Protein AF-A0A922S9A6-F1 (afdb_monomer_lite)

Structure (mmCIF, N/CA/C/O backbone):
data_AF-A0A922S9A6-F1
#
_entry.id   AF-A0A922S9A6-F1
#
loop_
_atom_site.group_PDB
_atom_site.id
_atom_site.type_symbol
_atom_site.label_atom_id
_atom_site.label_alt_id
_atom_site.label_comp_id
_atom_site.label_asym_id
_atom_site.label_entity_id
_atom_site.label_seq_id
_atom_site.pdbx_PDB_ins_code
_atom_site.Cartn_x
_atom_site.Cartn_y
_atom_site.Cartn_z
_atom_site.occupancy
_atom_site.B_iso_or_equiv
_atom_site.auth_seq_id
_atom_site.auth_comp_id
_atom_site.auth_asym_id
_atom_site.auth_atom_id
_atom_site.pdbx_PDB_model_num
ATOM 1 N N . MET A 1 1 ? -31.369 13.998 36.764 1.00 59.31 1 MET A N 1
ATOM 2 C CA . MET A 1 1 ? -30.052 13.459 37.193 1.00 59.31 1 MET A CA 1
ATOM 3 C C . MET A 1 1 ? -29.550 12.264 36.365 1.00 59.31 1 MET A C 1
ATOM 5 O O . MET A 1 1 ? -28.363 11.988 36.417 1.00 59.31 1 MET A O 1
ATOM 9 N N . VAL A 1 2 ? -30.383 11.583 35.562 1.00 63.12 2 VAL A N 1
ATOM 10 C CA . VAL A 1 2 ? -29.977 10.406 34.752 1.00 63.12 2 VAL A CA 1
ATOM 11 C C . VAL A 1 2 ? -29.264 10.727 33.427 1.00 63.12 2 VAL A C 1
ATOM 13 O O . VAL A 1 2 ? -28.548 9.890 32.884 1.00 63.12 2 VAL A O 1
ATOM 16 N N . THR A 1 3 ? -29.440 11.935 32.891 1.00 75.62 3 THR A N 1
ATOM 17 C CA . THR A 1 3 ? -28.877 12.356 31.595 1.00 75.62 3 THR A CA 1
ATOM 18 C C . THR A 1 3 ? -27.379 12.630 31.662 1.00 75.62 3 THR A C 1
ATOM 20 O O . THR A 1 3 ? -26.657 12.299 30.727 1.00 75.62 3 THR A O 1
ATOM 23 N N . LEU A 1 4 ? -26.902 13.166 32.788 1.00 83.12 4 LEU A N 1
ATOM 24 C CA . LEU A 1 4 ? -25.495 13.510 32.994 1.00 83.12 4 LEU A CA 1
ATOM 25 C C . LEU A 1 4 ? -24.592 12.270 32.943 1.00 83.12 4 LEU A C 1
ATOM 27 O O . LEU A 1 4 ? -23.546 12.287 32.309 1.00 83.12 4 LEU A O 1
ATOM 31 N N . TRP A 1 5 ? -25.035 11.170 33.549 1.00 78.19 5 TRP A N 1
ATOM 32 C CA . TRP A 1 5 ? -24.268 9.925 33.621 1.00 78.19 5 TRP A CA 1
ATOM 33 C C . TRP A 1 5 ? -24.217 9.226 32.260 1.00 78.19 5 TRP A C 1
ATOM 35 O O . TRP A 1 5 ? -23.186 8.688 31.870 1.00 78.19 5 TRP A O 1
ATOM 45 N N . ARG A 1 6 ? -25.313 9.301 31.492 1.00 83.44 6 ARG A N 1
ATOM 46 C CA . ARG A 1 6 ? -25.360 8.818 30.105 1.00 83.44 6 ARG A CA 1
ATOM 47 C C . ARG A 1 6 ? -24.460 9.638 29.184 1.00 83.44 6 ARG A C 1
ATOM 49 O O . ARG A 1 6 ? -23.749 9.058 28.372 1.00 83.44 6 ARG A O 1
ATOM 56 N N . ALA A 1 7 ? -24.462 10.962 29.329 1.00 84.38 7 ALA A N 1
ATOM 57 C CA . ALA A 1 7 ? -23.574 11.838 28.572 1.00 84.38 7 ALA A CA 1
ATOM 58 C C . ALA A 1 7 ? -22.099 11.543 28.886 1.00 84.38 7 ALA A C 1
ATOM 60 O O . ALA A 1 7 ? -21.289 11.441 27.969 1.00 84.38 7 ALA A O 1
ATOM 61 N N . LEU A 1 8 ? -21.773 11.314 30.162 1.00 82.75 8 LEU A N 1
ATOM 62 C CA . LEU A 1 8 ? -20.428 10.935 30.591 1.00 82.75 8 LEU A CA 1
ATOM 63 C C . LEU A 1 8 ? -19.996 9.582 30.001 1.00 82.75 8 LEU A C 1
ATOM 65 O O . LEU A 1 8 ? -18.882 9.455 29.499 1.00 82.75 8 LEU A O 1
ATOM 69 N N . ALA A 1 9 ? -20.893 8.590 30.001 1.00 82.88 9 ALA A N 1
ATOM 70 C CA . ALA A 1 9 ? -20.634 7.275 29.418 1.00 82.88 9 ALA A CA 1
ATOM 71 C C . ALA A 1 9 ? -20.405 7.340 27.897 1.00 82.88 9 ALA A C 1
ATOM 73 O O . ALA A 1 9 ? -19.513 6.671 27.380 1.00 82.88 9 ALA A O 1
ATOM 74 N N . LEU A 1 10 ? -21.169 8.174 27.183 1.00 82.75 10 LEU A N 1
ATOM 75 C CA . LEU A 1 10 ? -20.985 8.394 25.746 1.00 82.75 10 LEU A CA 1
ATOM 76 C C . LEU A 1 10 ? -19.662 9.102 25.441 1.00 82.75 10 LEU A C 1
ATOM 78 O O . LEU A 1 10 ? -18.974 8.712 24.501 1.00 82.75 10 LEU A O 1
ATOM 82 N N . LEU A 1 11 ? -19.276 10.094 26.250 1.00 81.69 11 LEU A N 1
ATOM 83 C CA . LEU A 1 11 ? -17.987 10.774 26.101 1.00 81.69 11 LEU A CA 1
ATOM 84 C C . LEU A 1 11 ? -16.813 9.810 26.312 1.00 81.69 11 LEU A C 1
ATOM 86 O O . LEU A 1 11 ? -15.862 9.820 25.533 1.00 81.69 11 LEU A O 1
ATOM 90 N N . ALA A 1 12 ? -16.900 8.959 27.338 1.00 79.88 12 ALA A N 1
ATOM 91 C CA . ALA A 1 12 ? -15.889 7.948 27.629 1.00 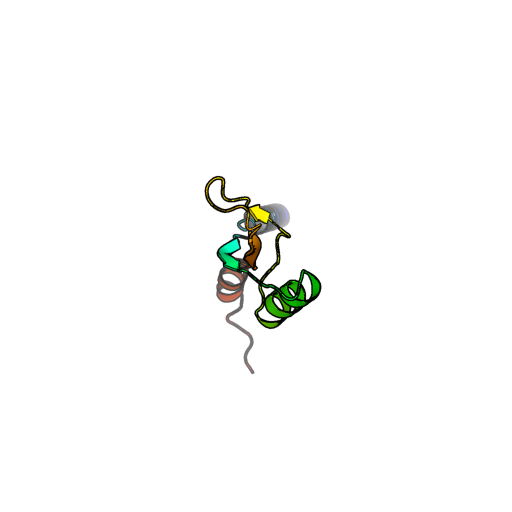79.88 12 ALA A CA 1
ATOM 92 C C . ALA A 1 12 ? -15.781 6.906 26.502 1.00 79.88 12 ALA A C 1
ATOM 94 O O . ALA A 1 12 ? -14.676 6.557 26.088 1.00 79.88 12 ALA A O 1
ATOM 95 N N . ALA A 1 13 ? -16.916 6.455 25.957 1.00 74.94 13 ALA A N 1
ATOM 96 C CA . ALA A 1 13 ? -16.944 5.541 24.817 1.00 74.94 13 ALA A CA 1
ATOM 97 C C . ALA A 1 13 ? -16.337 6.169 23.551 1.00 74.94 13 ALA A C 1
ATOM 99 O O . ALA A 1 13 ? -15.590 5.499 22.836 1.00 74.94 13 ALA A O 1
ATOM 100 N N . LEU A 1 14 ? -16.598 7.458 23.294 1.00 74.38 14 LEU A N 1
ATOM 101 C CA . LEU A 1 14 ? -15.977 8.190 22.188 1.00 74.38 14 LEU A CA 1
ATOM 102 C C . LEU A 1 14 ? -14.455 8.271 22.355 1.00 74.38 14 LEU A C 1
ATOM 104 O O . LEU A 1 14 ? -13.722 7.978 21.414 1.00 74.38 14 LEU A O 1
ATOM 108 N N . HIS A 1 15 ? -13.980 8.619 23.554 1.00 69.38 15 HIS A N 1
ATOM 109 C CA . HIS A 1 15 ? -12.547 8.703 23.849 1.00 69.38 15 HIS A CA 1
ATOM 110 C C . HIS A 1 15 ? -11.840 7.355 23.658 1.00 69.38 15 HIS A C 1
ATOM 112 O O . HIS A 1 15 ? -10.756 7.299 23.085 1.00 69.38 15 HIS A O 1
ATOM 118 N N . ALA A 1 16 ? -12.480 6.258 24.070 1.00 65.31 16 ALA A N 1
ATOM 119 C CA . ALA A 1 16 ? -11.959 4.910 23.868 1.00 65.31 16 ALA A CA 1
ATOM 120 C C . ALA A 1 16 ? -11.913 4.495 22.385 1.00 65.31 16 ALA A C 1
ATOM 122 O O . ALA A 1 16 ? -11.009 3.767 21.985 1.00 65.31 16 ALA A O 1
ATOM 123 N N . CYS A 1 17 ? -12.852 4.969 21.557 1.00 60.81 17 CYS A N 1
ATOM 124 C CA . CYS A 1 17 ? -12.828 4.722 20.111 1.00 60.81 17 CYS A CA 1
ATOM 125 C C . CYS A 1 17 ? -11.731 5.528 19.401 1.00 60.81 17 CYS A C 1
ATOM 127 O O . CYS A 1 17 ? -11.139 5.040 18.446 1.00 60.81 17 CYS A O 1
ATOM 129 N N . VAL A 1 18 ? -11.446 6.749 19.859 1.00 62.41 18 VAL A N 1
ATOM 130 C CA . VAL A 1 18 ? -10.381 7.595 19.289 1.00 62.41 18 VAL A CA 1
ATOM 131 C C . VAL A 1 18 ? -8.989 7.112 19.709 1.00 62.41 18 VAL A C 1
ATOM 133 O O . VAL A 1 18 ? -8.041 7.264 18.950 1.00 62.41 18 VAL A O 1
ATOM 136 N N . ALA A 1 19 ? -8.869 6.451 20.863 1.00 58.88 19 ALA A N 1
ATOM 137 C CA . ALA A 1 19 ? -7.638 5.797 21.311 1.00 58.88 19 ALA A CA 1
ATOM 138 C C . ALA A 1 19 ? -7.324 4.474 20.575 1.00 58.88 19 ALA A C 1
ATOM 140 O O . ALA A 1 19 ? -6.433 3.734 20.999 1.00 58.88 19 ALA A O 1
ATOM 141 N N . LEU A 1 20 ? -8.049 4.146 19.496 1.00 55.25 20 LEU A N 1
ATOM 142 C CA . LEU A 1 20 ? -7.692 3.020 18.637 1.00 55.25 20 LEU A CA 1
ATOM 143 C C . LEU A 1 20 ? -6.274 3.242 18.082 1.00 55.25 20 LEU A C 1
ATOM 145 O O . LEU A 1 20 ? -5.994 4.328 17.573 1.00 55.25 20 LEU A O 1
ATOM 149 N N . PRO A 1 21 ? -5.383 2.236 18.169 1.00 55.81 21 PRO A N 1
ATOM 150 C CA . PRO A 1 21 ? -4.024 2.355 17.660 1.00 55.81 21 PRO A CA 1
ATOM 151 C C . PRO A 1 21 ? -4.044 2.785 16.194 1.00 55.81 21 PRO A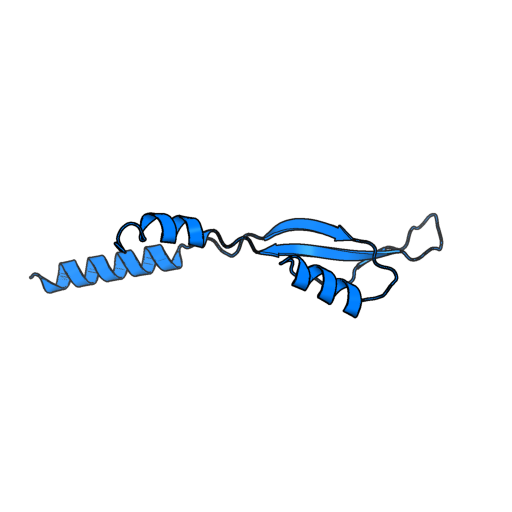 C 1
ATOM 153 O O . PRO A 1 21 ? -4.843 2.252 15.413 1.00 55.81 21 PRO A O 1
ATOM 156 N N . GLU A 1 22 ? -3.157 3.715 15.824 1.00 57.34 22 GLU A N 1
ATOM 157 C CA . GLU A 1 22 ? -2.886 4.026 14.420 1.00 57.34 22 GLU A CA 1
ATOM 158 C C . GLU A 1 22 ? -2.689 2.729 13.621 1.00 57.34 22 GLU A C 1
ATOM 160 O O . GLU A 1 22 ? -2.210 1.735 14.176 1.00 57.34 22 GLU A O 1
ATOM 165 N N . PRO A 1 23 ? -3.062 2.704 12.329 1.00 56.53 23 PRO A N 1
ATOM 166 C CA . PRO A 1 23 ? -2.833 1.546 11.480 1.00 56.53 23 PRO A CA 1
ATOM 167 C C . PRO A 1 23 ? -1.365 1.109 11.545 1.00 56.53 23 PRO A C 1
ATOM 169 O O . PRO A 1 23 ? -0.481 1.735 10.963 1.00 56.53 23 PRO A O 1
ATOM 172 N N . VAL A 1 24 ? -1.111 0.013 12.260 1.00 59.06 24 VAL A N 1
ATOM 173 C CA . VAL A 1 24 ? 0.224 -0.560 12.371 1.00 59.06 24 VAL A CA 1
ATOM 174 C C . VAL A 1 24 ? 0.450 -1.411 11.133 1.00 59.06 24 VAL A C 1
ATOM 176 O O . VAL A 1 24 ? -0.202 -2.438 10.927 1.00 59.06 24 VAL A O 1
ATOM 179 N N . TYR A 1 25 ? 1.365 -0.961 10.282 1.00 57.69 25 TYR A N 1
ATOM 180 C CA . TYR A 1 25 ? 1.841 -1.744 9.153 1.00 57.69 25 TYR A CA 1
ATOM 181 C C . TYR A 1 25 ? 2.764 -2.849 9.667 1.00 57.69 25 TYR A C 1
ATOM 183 O O . TYR A 1 25 ? 3.931 -2.593 9.971 1.00 57.69 25 TYR A O 1
ATOM 191 N N . HIS A 1 26 ? 2.244 -4.070 9.762 1.00 62.38 26 HIS A N 1
ATOM 192 C CA . HIS A 1 26 ? 3.053 -5.257 10.020 1.00 62.38 26 HIS A CA 1
ATOM 193 C C . HIS A 1 26 ? 3.589 -5.844 8.699 1.00 62.38 26 HIS A C 1
ATOM 195 O O . HIS A 1 26 ? 3.069 -5.565 7.617 1.00 62.38 26 HIS A O 1
ATOM 201 N N . ASP A 1 27 ? 4.674 -6.616 8.790 1.00 68.62 27 ASP A N 1
ATOM 202 C CA . ASP A 1 27 ? 5.332 -7.307 7.672 1.00 68.62 27 ASP A CA 1
ATOM 203 C C . ASP A 1 27 ? 5.758 -6.389 6.514 1.00 68.62 27 ASP A C 1
ATOM 205 O O . ASP A 1 27 ? 5.149 -6.361 5.442 1.00 68.62 27 ASP A O 1
ATOM 209 N N . GLN A 1 28 ? 6.842 -5.639 6.737 1.00 78.69 28 GLN A N 1
ATOM 210 C CA . GLN A 1 28 ? 7.478 -4.801 5.719 1.00 78.69 28 GLN A CA 1
ATOM 211 C C . GLN A 1 28 ? 8.629 -5.557 5.054 1.00 78.69 28 GLN A C 1
ATOM 213 O O . GLN A 1 28 ? 9.564 -5.991 5.726 1.00 78.69 28 GLN A O 1
ATOM 218 N N . PHE A 1 29 ? 8.589 -5.689 3.731 1.00 83.25 29 PHE A N 1
ATOM 219 C CA . PHE A 1 29 ? 9.692 -6.263 2.963 1.00 83.25 29 PHE A CA 1
ATOM 220 C C . PHE A 1 29 ? 9.842 -5.574 1.610 1.00 83.25 29 PHE A C 1
ATOM 222 O O . PHE A 1 29 ? 8.913 -4.956 1.095 1.00 83.25 29 PHE A O 1
ATOM 229 N N . ALA A 1 30 ? 11.039 -5.667 1.033 1.00 84.31 30 ALA A N 1
ATOM 230 C CA . ALA A 1 30 ? 11.365 -5.041 -0.241 1.00 84.31 30 ALA A CA 1
ATOM 231 C C . ALA A 1 30 ? 11.539 -6.105 -1.332 1.00 84.31 30 ALA A C 1
ATOM 233 O O . ALA A 1 30 ? 12.356 -7.016 -1.194 1.00 84.31 30 ALA A O 1
ATOM 234 N N . VAL A 1 31 ? 10.786 -5.984 -2.427 1.00 83.38 31 VAL A N 1
ATOM 235 C CA . VAL A 1 31 ? 10.806 -6.937 -3.547 1.00 83.38 31 VAL A CA 1
ATOM 236 C C . VAL A 1 31 ? 11.492 -6.315 -4.757 1.00 83.38 31 VAL A C 1
ATOM 238 O O . VAL A 1 31 ? 11.235 -5.166 -5.113 1.00 83.38 31 VAL A O 1
ATOM 241 N N . HIS A 1 32 ? 12.361 -7.073 -5.424 1.00 84.94 32 HIS A N 1
ATOM 242 C CA . HIS A 1 32 ? 12.885 -6.684 -6.731 1.00 84.94 32 HIS A CA 1
ATOM 243 C C . HIS A 1 32 ? 11.936 -7.177 -7.825 1.00 84.94 32 HIS A C 1
ATOM 245 O O . HIS A 1 32 ? 11.772 -8.383 -7.995 1.00 84.94 32 HIS A O 1
ATOM 251 N N . VAL A 1 33 ? 11.326 -6.250 -8.567 1.00 82.88 33 VAL A N 1
ATOM 252 C CA . VAL A 1 33 ? 10.429 -6.573 -9.685 1.00 82.88 33 VAL A CA 1
ATOM 253 C C . VAL A 1 33 ? 10.950 -5.895 -10.955 1.00 82.88 33 VAL A C 1
ATOM 255 O O . VAL A 1 33 ? 10.910 -4.665 -11.040 1.00 82.88 33 VAL A O 1
ATOM 258 N N . PRO A 1 34 ? 11.435 -6.667 -11.947 1.00 79.56 34 PRO A N 1
ATOM 259 C CA . PRO A 1 34 ? 11.976 -6.117 -13.191 1.00 79.56 34 PRO A CA 1
ATOM 260 C C . PRO A 1 34 ? 10.888 -5.613 -14.155 1.00 79.56 34 PRO A C 1
ATOM 262 O O . PRO A 1 34 ? 11.178 -4.800 -15.024 1.00 79.56 34 PRO A O 1
ATOM 265 N N . ALA A 1 35 ? 9.634 -6.047 -13.980 1.00 79.88 35 ALA A N 1
ATOM 266 C CA . ALA A 1 35 ? 8.492 -5.682 -14.825 1.00 79.88 35 ALA A CA 1
ATOM 267 C C . ALA A 1 35 ? 7.923 -4.264 -14.572 1.00 79.88 35 ALA A C 1
ATOM 269 O O . ALA A 1 35 ? 6.979 -3.854 -15.243 1.00 79.88 35 ALA A O 1
ATOM 270 N N . GLY A 1 36 ? 8.490 -3.507 -13.624 1.00 81.38 36 GLY A N 1
ATOM 271 C CA . GLY A 1 36 ? 8.131 -2.107 -13.371 1.00 81.38 36 GLY A CA 1
ATOM 272 C C . GLY A 1 36 ? 6.989 -1.880 -12.359 1.00 81.38 36 GLY A C 1
ATOM 273 O O . GLY A 1 36 ? 6.478 -2.836 -11.772 1.00 81.38 36 GLY A O 1
ATOM 274 N N . PRO A 1 37 ? 6.597 -0.605 -12.135 1.00 80.38 37 PRO A N 1
ATOM 275 C CA . PRO A 1 37 ? 5.688 -0.183 -11.058 1.00 80.38 37 PRO A CA 1
ATOM 276 C C . PRO A 1 37 ? 4.290 -0.800 -11.141 1.00 80.38 37 PRO A C 1
ATOM 278 O O . PRO A 1 37 ? 3.783 -1.304 -10.144 1.00 80.38 37 PRO A O 1
ATOM 281 N N . HIS A 1 38 ? 3.691 -0.831 -12.336 1.00 84.38 38 HIS A N 1
ATOM 282 C CA . HIS A 1 38 ? 2.332 -1.353 -12.527 1.00 84.38 38 HIS A CA 1
ATOM 283 C C . HIS A 1 38 ? 2.190 -2.805 -12.061 1.00 84.38 38 HIS A C 1
ATOM 285 O O . HIS A 1 38 ? 1.182 -3.186 -11.471 1.00 84.38 38 HIS A O 1
ATOM 291 N N . HIS A 1 39 ? 3.231 -3.609 -12.281 1.00 86.56 39 HIS A N 1
ATOM 292 C CA . HIS A 1 39 ? 3.228 -5.013 -11.896 1.00 86.56 39 HIS A CA 1
ATOM 293 C C . HIS A 1 39 ? 3.338 -5.194 -10.377 1.00 86.56 39 HIS A C 1
ATOM 295 O O . HIS A 1 39 ? 2.719 -6.086 -9.805 1.00 86.56 39 HIS A O 1
ATOM 301 N N . VAL A 1 40 ? 4.095 -4.322 -9.712 1.00 85.75 40 VAL A N 1
ATOM 302 C CA . VAL A 1 40 ? 4.238 -4.320 -8.251 1.00 85.75 40 VAL A CA 1
ATOM 303 C C . VAL A 1 40 ? 2.922 -3.944 -7.591 1.00 85.75 40 VAL A C 1
ATOM 305 O O . VAL A 1 40 ? 2.517 -4.609 -6.642 1.00 85.75 40 VAL A O 1
ATOM 308 N N . ASP A 1 41 ? 2.231 -2.930 -8.113 1.00 86.06 41 ASP A N 1
ATOM 309 C CA . ASP A 1 41 ? 0.929 -2.510 -7.590 1.00 86.06 41 ASP A CA 1
ATOM 310 C C . ASP A 1 41 ? -0.127 -3.605 -7.750 1.00 86.06 41 ASP A C 1
ATOM 312 O O . ASP A 1 41 ? -0.951 -3.810 -6.858 1.00 86.06 41 ASP A O 1
ATOM 316 N N . ASP A 1 42 ? -0.097 -4.346 -8.859 1.00 88.81 42 ASP A N 1
ATOM 317 C CA . ASP A 1 42 ? -0.968 -5.503 -9.057 1.00 88.81 42 ASP A CA 1
ATOM 318 C C . ASP A 1 42 ? -0.654 -6.640 -8.076 1.00 88.81 42 ASP A C 1
ATOM 320 O O . ASP A 1 42 ? -1.582 -7.219 -7.508 1.00 88.81 42 ASP A O 1
ATOM 324 N N . ILE A 1 43 ? 0.626 -6.952 -7.840 1.00 85.50 43 ILE A N 1
ATOM 325 C CA . ILE A 1 43 ? 1.046 -7.965 -6.857 1.00 85.50 43 ILE A CA 1
ATOM 326 C C . ILE A 1 43 ? 0.621 -7.533 -5.450 1.00 85.50 43 ILE A C 1
ATOM 328 O O . ILE A 1 43 ? -0.016 -8.303 -4.730 1.00 85.50 43 ILE A O 1
ATOM 332 N N . ALA A 1 44 ? 0.915 -6.289 -5.072 1.00 85.69 44 ALA A N 1
ATOM 333 C CA . ALA A 1 44 ? 0.575 -5.746 -3.767 1.00 85.69 44 ALA A CA 1
ATOM 334 C C . ALA A 1 44 ? -0.941 -5.819 -3.535 1.00 85.69 44 ALA A C 1
ATOM 336 O O . ALA A 1 44 ? -1.390 -6.419 -2.558 1.00 85.69 44 ALA A O 1
ATOM 337 N N . ARG A 1 45 ? -1.743 -5.348 -4.499 1.00 85.00 45 ARG A N 1
ATOM 338 C CA . ARG A 1 45 ? -3.210 -5.378 -4.423 1.00 85.00 45 ARG A CA 1
ATOM 339 C C . ARG A 1 45 ? -3.770 -6.796 -4.338 1.00 85.00 45 ARG A C 1
ATOM 341 O O . ARG A 1 45 ? -4.658 -7.041 -3.527 1.00 85.00 45 ARG A O 1
ATOM 348 N N . ARG A 1 46 ? -3.248 -7.742 -5.130 1.00 86.44 46 ARG A N 1
ATOM 349 C CA . ARG A 1 46 ? -3.686 -9.154 -5.110 1.00 86.44 46 ARG A CA 1
ATOM 350 C C . ARG A 1 46 ? -3.440 -9.824 -3.760 1.00 86.44 46 ARG A C 1
ATOM 352 O O . ARG A 1 46 ? -4.234 -10.665 -3.352 1.00 86.44 46 ARG A O 1
ATOM 359 N N . HIS A 1 47 ? -2.366 -9.452 -3.068 1.00 83.94 47 HIS A N 1
ATOM 360 C CA . HIS A 1 47 ? -1.975 -10.058 -1.795 1.00 83.94 47 HIS A CA 1
ATOM 361 C C . HIS A 1 47 ? -2.368 -9.229 -0.555 1.00 83.94 47 HIS A C 1
ATOM 363 O O . HIS A 1 47 ? -2.091 -9.643 0.576 1.00 83.94 47 HIS A O 1
ATOM 369 N N . GLY A 1 48 ? -3.042 -8.089 -0.747 1.00 82.38 48 GLY A N 1
ATOM 370 C CA . GLY A 1 48 ? -3.475 -7.197 0.334 1.00 82.38 48 GLY A CA 1
ATOM 371 C C . GLY A 1 48 ? -2.338 -6.398 0.977 1.00 82.38 48 GLY A C 1
ATOM 372 O O . GLY A 1 48 ? -2.416 -6.067 2.159 1.00 82.38 48 GLY A O 1
ATOM 373 N N . PHE A 1 49 ? 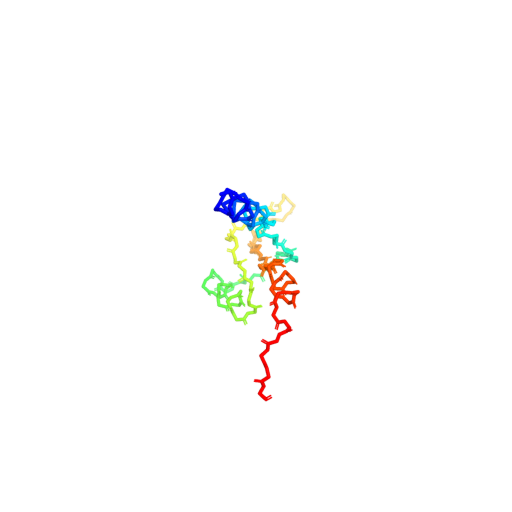-1.277 -6.127 0.222 1.00 85.50 49 PHE A N 1
ATOM 374 C CA . PHE A 1 49 ? -0.180 -5.247 0.608 1.00 85.50 49 PHE A CA 1
ATOM 375 C C . PHE A 1 49 ? -0.354 -3.853 -0.003 1.00 85.50 49 PHE A C 1
ATOM 377 O O . PHE A 1 49 ? -1.012 -3.674 -1.028 1.00 85.50 49 PHE A O 1
ATOM 384 N N . VAL A 1 50 ? 0.282 -2.869 0.623 1.00 82.62 50 VAL A N 1
ATOM 385 C CA . VAL A 1 50 ? 0.402 -1.492 0.145 1.00 82.62 50 VAL A CA 1
ATOM 386 C C . VAL A 1 50 ? 1.821 -1.295 -0.371 1.00 82.62 50 VAL A C 1
ATOM 388 O O . VAL A 1 50 ? 2.782 -1.572 0.347 1.00 82.62 50 VAL A O 1
ATOM 391 N N . ASN A 1 51 ? 1.948 -0.842 -1.617 1.00 84.12 51 ASN A N 1
ATOM 392 C CA . ASN A 1 51 ? 3.224 -0.435 -2.194 1.00 84.12 51 ASN A CA 1
ATOM 393 C C . ASN A 1 51 ? 3.571 0.986 -1.726 1.00 84.12 51 ASN A C 1
ATOM 395 O O . ASN A 1 51 ? 2.744 1.889 -1.835 1.00 84.12 51 ASN A O 1
ATOM 399 N N . HIS A 1 52 ? 4.792 1.181 -1.229 1.00 83.06 52 HIS A N 1
ATOM 400 C CA . HIS A 1 52 ? 5.302 2.483 -0.769 1.00 83.06 52 HIS A CA 1
ATOM 401 C C . HIS A 1 52 ? 6.109 3.228 -1.836 1.00 83.06 52 HIS A C 1
ATOM 403 O O . HIS A 1 52 ? 6.602 4.326 -1.588 1.00 83.06 52 HIS A O 1
ATOM 409 N N . GLY A 1 53 ? 6.244 2.653 -3.032 1.00 81.81 53 GLY A N 1
ATOM 410 C CA . GLY A 1 53 ? 6.916 3.269 -4.170 1.00 81.81 53 GLY A CA 1
ATOM 411 C C . GLY A 1 53 ? 8.270 2.641 -4.485 1.00 81.81 53 GLY A C 1
ATOM 412 O O . GLY A 1 53 ? 8.530 1.482 -4.178 1.00 81.81 53 GLY A O 1
ATOM 413 N N . GLN A 1 54 ? 9.135 3.395 -5.161 1.00 85.06 54 GLN A N 1
ATOM 414 C CA . GLN A 1 54 ? 10.381 2.868 -5.716 1.00 85.06 54 GLN A CA 1
ATOM 415 C C . GLN A 1 54 ? 11.604 3.351 -4.940 1.00 85.06 54 GLN A C 1
ATOM 417 O O . GLN A 1 54 ? 11.812 4.554 -4.796 1.00 85.06 54 GLN A O 1
ATOM 422 N N . ILE A 1 55 ? 12.484 2.423 -4.562 1.00 82.50 55 ILE A N 1
ATOM 423 C CA . ILE A 1 55 ? 13.825 2.733 -4.060 1.00 82.50 55 ILE A CA 1
ATOM 424 C C . ILE A 1 55 ? 14.858 2.262 -5.085 1.00 82.50 55 ILE A C 1
ATOM 426 O O . ILE A 1 55 ? 14.898 1.092 -5.473 1.00 82.50 55 ILE A O 1
ATOM 430 N N . GLN A 1 56 ? 15.706 3.184 -5.541 1.00 80.19 56 GLN A N 1
ATOM 431 C CA . GLN A 1 56 ? 16.837 2.871 -6.411 1.00 80.19 56 GLN A CA 1
ATOM 432 C C . GLN A 1 56 ? 18.095 2.738 -5.562 1.00 80.19 56 GLN A C 1
ATOM 434 O O . GLN A 1 56 ? 18.555 3.714 -4.974 1.00 80.19 56 GLN A O 1
ATOM 439 N N . ILE A 1 57 ? 18.664 1.535 -5.517 1.00 78.00 57 ILE A N 1
ATOM 440 C CA . ILE A 1 57 ? 19.944 1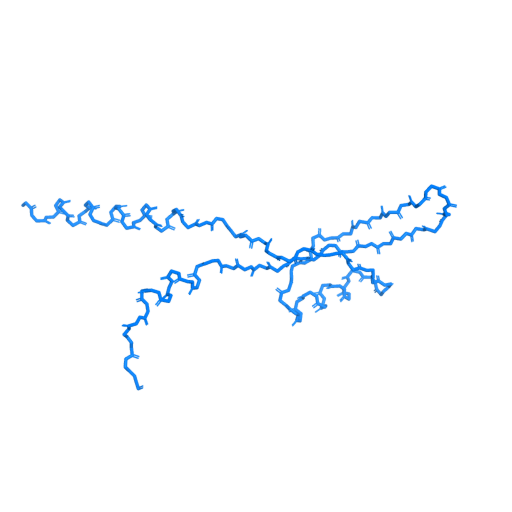.293 -4.859 1.00 78.00 57 ILE A CA 1
ATOM 441 C C . ILE A 1 57 ? 21.015 1.193 -5.939 1.00 78.00 57 ILE A C 1
ATOM 443 O O . ILE A 1 57 ? 20.942 0.361 -6.848 1.00 78.00 57 ILE A O 1
ATOM 447 N N . LYS A 1 58 ? 22.010 2.074 -5.841 1.00 77.12 58 LYS A N 1
ATOM 448 C CA . LYS A 1 58 ? 23.226 2.009 -6.644 1.00 77.12 58 LYS A CA 1
ATOM 449 C C . LYS A 1 58 ? 24.304 1.358 -5.789 1.00 77.12 58 LYS A C 1
ATOM 451 O O . LYS A 1 58 ? 24.726 1.945 -4.794 1.00 77.12 58 LYS A O 1
ATOM 456 N N . ASN A 1 59 ? 24.740 0.160 -6.165 1.00 71.06 59 ASN A N 1
ATOM 457 C CA . ASN A 1 59 ? 25.926 -0.414 -5.547 1.00 71.06 59 ASN A CA 1
ATOM 458 C C . ASN A 1 59 ? 27.140 0.427 -5.955 1.00 71.06 59 ASN A C 1
ATOM 460 O O . ASN A 1 59 ? 27.289 0.817 -7.110 1.00 71.06 59 ASN A O 1
ATOM 464 N N . ILE A 1 60 ? 28.008 0.733 -4.993 1.00 67.88 60 ILE A N 1
ATOM 465 C CA . ILE A 1 60 ? 29.261 1.454 -5.265 1.00 67.88 60 ILE A CA 1
ATOM 466 C C . ILE A 1 60 ? 30.262 0.517 -5.965 1.00 67.88 60 ILE A C 1
ATOM 468 O O . ILE A 1 60 ? 31.092 0.971 -6.745 1.00 67.88 60 ILE A O 1
ATOM 472 N N . PHE A 1 61 ? 30.133 -0.793 -5.726 1.00 69.25 61 PHE A N 1
ATOM 473 C CA . PHE A 1 61 ? 31.008 -1.837 -6.266 1.00 69.25 61 PHE A CA 1
ATOM 474 C C . PHE A 1 61 ? 30.534 -2.417 -7.604 1.00 69.25 61 PHE A C 1
ATOM 476 O O . PHE A 1 61 ? 31.358 -2.863 -8.393 1.00 69.25 61 PHE A O 1
ATOM 483 N N . ASP A 1 62 ? 29.233 -2.336 -7.894 1.00 63.81 62 ASP A N 1
ATOM 484 C CA . ASP A 1 62 ? 28.648 -2.802 -9.148 1.00 63.81 62 ASP A CA 1
ATOM 485 C C . ASP A 1 62 ? 27.869 -1.655 -9.787 1.00 63.81 62 ASP A C 1
ATOM 487 O O . ASP A 1 62 ? 26.912 -1.147 -9.206 1.00 63.81 62 ASP A O 1
ATOM 491 N N . ASN A 1 63 ? 28.205 -1.285 -11.025 1.00 66.69 63 ASN A N 1
ATOM 492 C CA . ASN A 1 63 ? 27.474 -0.257 -11.783 1.00 66.69 63 ASN A CA 1
ATOM 493 C C . ASN A 1 63 ? 26.007 -0.634 -12.100 1.00 66.69 63 ASN A C 1
ATOM 495 O O . ASN A 1 63 ? 25.284 0.143 -12.730 1.00 66.69 63 ASN A O 1
ATOM 499 N N . ASN A 1 64 ? 25.549 -1.804 -11.654 1.00 69.12 64 ASN A N 1
ATOM 500 C CA 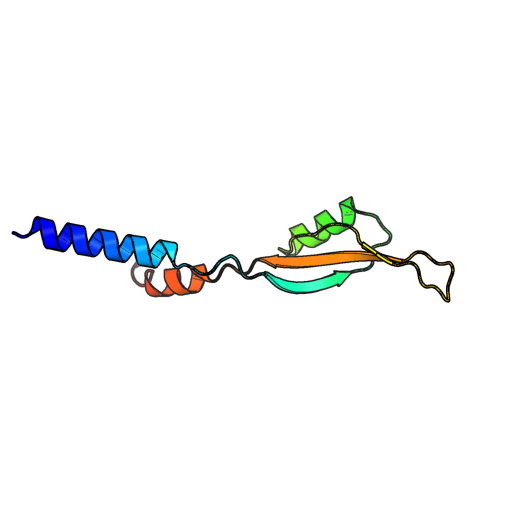. ASN A 1 64 ? 24.179 -2.258 -11.813 1.00 69.12 64 ASN A CA 1
ATOM 501 C C . ASN A 1 64 ? 23.243 -1.520 -10.849 1.00 69.12 64 ASN A C 1
ATOM 503 O O . ASN A 1 64 ? 23.349 -1.612 -9.625 1.00 69.12 64 ASN A O 1
ATOM 507 N N . LYS A 1 65 ? 22.278 -0.799 -11.426 1.00 66.75 65 LYS A N 1
ATOM 508 C CA . LYS A 1 65 ? 21.177 -0.179 -10.683 1.00 66.75 65 LYS A CA 1
ATOM 509 C C . LYS A 1 65 ? 20.184 -1.268 -10.282 1.00 66.75 65 LYS A C 1
ATOM 511 O O . LYS A 1 65 ? 19.605 -1.911 -11.156 1.00 66.75 65 LYS A O 1
ATOM 516 N N . LYS A 1 66 ? 19.947 -1.452 -8.981 1.00 78.50 66 LYS A N 1
ATOM 517 C CA . LYS A 1 66 ? 18.897 -2.348 -8.481 1.00 78.50 66 LYS A CA 1
ATOM 518 C C . LYS A 1 66 ? 17.687 -1.530 -8.048 1.00 78.50 66 LYS A C 1
ATOM 520 O O . LYS A 1 66 ? 17.799 -0.614 -7.237 1.00 78.50 66 LYS A O 1
ATOM 525 N N . VAL A 1 67 ? 16.526 -1.870 -8.594 1.00 80.50 67 VAL A N 1
ATOM 526 C CA . VAL A 1 67 ? 15.248 -1.236 -8.250 1.00 80.50 67 VAL A CA 1
ATOM 527 C C . VAL A 1 67 ? 14.489 -2.127 -7.280 1.00 80.50 67 VAL A C 1
ATOM 529 O O . VAL A 1 67 ? 14.267 -3.295 -7.582 1.00 80.50 67 VAL A O 1
ATOM 532 N N . ILE A 1 68 ? 14.093 -1.609 -6.125 1.00 84.12 68 ILE A N 1
ATOM 533 C CA . ILE A 1 68 ? 13.406 -2.386 -5.090 1.00 84.12 68 ILE A CA 1
ATOM 534 C C . ILE A 1 68 ? 12.140 -1.651 -4.664 1.00 84.12 68 ILE A C 1
ATOM 536 O O . ILE A 1 68 ? 12.117 -0.422 -4.625 1.00 84.12 68 ILE A O 1
ATOM 540 N N . TRP A 1 69 ? 11.100 -2.415 -4.354 1.00 83.75 69 TRP A N 1
ATOM 541 C CA . TRP A 1 69 ? 9.777 -1.910 -4.015 1.00 83.75 69 TRP A CA 1
ATOM 542 C C . TRP A 1 69 ? 9.415 -2.342 -2.593 1.00 83.75 69 TRP A C 1
ATOM 544 O O . TRP A 1 69 ? 9.246 -3.545 -2.368 1.00 83.75 69 TRP A O 1
ATOM 554 N N . PRO A 1 70 ? 9.342 -1.418 -1.620 1.00 82.12 70 PRO A N 1
ATOM 555 C CA . PRO A 1 70 ? 8.874 -1.724 -0.283 1.00 82.12 70 PRO A CA 1
ATOM 556 C C . PRO A 1 70 ? 7.361 -1.920 -0.301 1.00 82.12 70 PRO A C 1
ATOM 558 O O . PRO A 1 70 ? 6.606 -1.056 -0.750 1.00 82.12 70 PRO A O 1
ATOM 561 N N . VAL A 1 71 ? 6.923 -3.052 0.232 1.00 81.31 71 VAL A N 1
ATOM 562 C CA . VAL A 1 71 ? 5.514 -3.375 0.432 1.00 81.31 71 VAL A CA 1
ATOM 563 C C . VAL A 1 71 ? 5.264 -3.666 1.907 1.00 81.31 71 VAL A C 1
ATOM 565 O O . VAL A 1 71 ? 6.122 -4.229 2.588 1.00 81.31 71 VAL A O 1
ATOM 568 N N . SER A 1 72 ? 4.099 -3.271 2.418 1.00 81.31 72 SER A N 1
ATOM 569 C CA . SER A 1 72 ? 3.697 -3.574 3.796 1.00 81.31 72 SER A CA 1
ATOM 570 C C . SER A 1 72 ? 2.247 -4.015 3.885 1.00 81.31 72 SER A C 1
ATOM 572 O O . SER A 1 72 ? 1.424 -3.653 3.041 1.00 81.31 72 SER A O 1
ATOM 574 N N . LYS A 1 73 ? 1.916 -4.821 4.896 1.00 78.81 73 LYS A N 1
ATOM 575 C CA . LYS A 1 73 ? 0.544 -5.269 5.107 1.00 78.81 73 LYS A CA 1
ATOM 576 C C . LYS A 1 73 ? -0.149 -4.353 6.101 1.00 78.81 73 LYS A C 1
ATOM 578 O O . LYS A 1 73 ? 0.308 -4.167 7.227 1.00 78.81 73 LYS A O 1
ATOM 583 N N . LEU A 1 74 ? -1.280 -3.787 5.688 1.00 63.44 74 LEU A N 1
ATOM 584 C CA . LEU A 1 74 ? -2.132 -3.041 6.602 1.00 63.44 74 LEU A CA 1
ATOM 585 C C . LEU A 1 74 ? -2.892 -4.041 7.476 1.00 63.44 74 LEU A C 1
ATOM 587 O O . LEU A 1 74 ? -3.899 -4.620 7.070 1.00 63.44 74 LEU A O 1
ATOM 591 N N . THR A 1 75 ? -2.407 -4.253 8.689 1.00 58.56 75 THR A N 1
ATOM 592 C CA . THR A 1 75 ? -3.148 -4.969 9.723 1.00 58.56 75 THR A CA 1
ATOM 593 C C . THR A 1 75 ? -3.880 -3.952 10.578 1.00 58.56 75 THR A C 1
ATOM 595 O O . THR A 1 75 ? -3.316 -3.350 11.486 1.00 58.56 75 THR A O 1
ATOM 598 N N . CYS A 1 76 ? -5.166 -3.750 10.301 1.00 49.62 76 CYS A N 1
ATOM 599 C CA . CYS A 1 76 ? -6.031 -3.066 11.252 1.00 49.62 76 CYS A CA 1
ATOM 600 C C . CYS A 1 76 ? -6.045 -3.896 12.547 1.00 49.62 76 CYS A C 1
ATOM 602 O O . CYS A 1 76 ? -6.380 -5.077 12.500 1.00 49.62 76 CYS A O 1
ATOM 604 N N . VAL A 1 77 ? -5.721 -3.301 13.697 1.00 49.00 77 VAL A N 1
ATOM 605 C CA . VAL A 1 77 ? -5.880 -3.943 15.025 1.00 49.00 77 VAL A CA 1
ATOM 606 C C . VAL A 1 77 ? -7.358 -3.918 15.477 1.00 49.00 77 VAL A C 1
ATOM 608 O O . VAL A 1 77 ? -7.802 -4.683 16.334 1.00 49.00 77 VAL A O 1
ATOM 611 N N . VAL A 1 78 ? -8.184 -3.106 14.809 1.00 48.59 78 VAL A N 1
ATOM 612 C CA . VAL A 1 78 ? -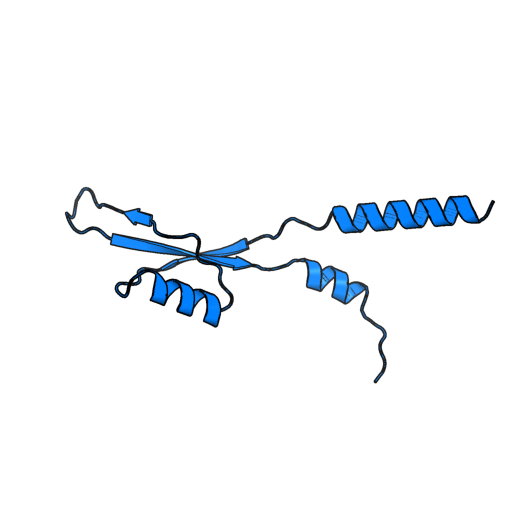9.628 -2.933 15.048 1.00 48.59 78 VAL A CA 1
ATOM 613 C C . VAL A 1 78 ? -10.482 -4.226 14.981 1.00 48.59 78 VAL A C 1
ATOM 615 O O . VAL A 1 78 ? -11.443 -4.322 15.750 1.00 48.59 78 VAL A O 1
ATOM 618 N N . PRO A 1 79 ? -10.177 -5.280 14.187 1.00 47.97 79 PRO A N 1
ATOM 619 C CA . PRO A 1 79 ? -10.954 -6.520 14.198 1.00 47.97 79 PRO A CA 1
ATOM 620 C C . PRO A 1 79 ? -10.844 -7.299 15.513 1.00 47.97 79 PRO A C 1
ATOM 622 O O . PRO A 1 79 ? -11.571 -8.275 15.693 1.00 47.97 79 PRO A O 1
ATOM 625 N N . GLN A 1 80 ? -9.930 -6.937 16.419 1.00 43.94 80 GLN A N 1
ATOM 626 C CA . GLN A 1 80 ? -9.843 -7.556 17.742 1.00 43.94 80 GLN A CA 1
ATOM 627 C C . GLN A 1 80 ? -10.795 -6.870 18.734 1.00 43.94 80 GLN A C 1
ATOM 629 O O . GLN A 1 80 ? -11.521 -7.561 19.444 1.00 43.94 80 GLN A O 1
ATOM 634 N N . ALA A 1 81 ? -10.924 -5.540 18.672 1.00 38.78 81 ALA A N 1
ATOM 635 C CA . ALA A 1 81 ? -11.909 -4.788 19.455 1.00 38.78 81 ALA A CA 1
ATOM 636 C C . ALA A 1 81 ? -13.358 -5.044 18.988 1.00 38.78 81 ALA A C 1
ATOM 638 O O . ALA A 1 81 ? -14.246 -5.251 19.817 1.00 38.78 81 ALA A O 1
ATOM 639 N N . LEU A 1 82 ? -13.605 -5.139 17.671 1.00 45.47 82 LEU A N 1
ATOM 640 C CA . LEU A 1 82 ? -14.929 -5.517 17.148 1.00 45.47 82 LEU A CA 1
ATOM 641 C C . LEU A 1 82 ? -15.279 -6.994 17.393 1.00 45.47 82 LEU A C 1
ATOM 643 O O . LEU A 1 82 ? -16.460 -7.326 17.471 1.00 45.47 82 LEU A O 1
ATOM 647 N N . ARG A 1 83 ? -14.292 -7.885 17.574 1.00 45.50 83 ARG A N 1
ATOM 648 C CA . ARG A 1 83 ? -14.551 -9.265 18.028 1.00 45.50 83 ARG A CA 1
ATOM 649 C C . ARG A 1 83 ? -15.043 -9.316 19.472 1.00 45.50 83 ARG A C 1
ATOM 651 O O . ARG A 1 83 ? -15.874 -10.164 19.785 1.00 45.50 83 ARG A O 1
ATOM 658 N N . CYS A 1 84 ? -14.578 -8.404 20.324 1.00 40.97 84 CYS A N 1
ATOM 659 C CA . CYS A 1 84 ? -15.038 -8.289 21.709 1.00 40.97 84 CYS A CA 1
ATOM 660 C C . CYS A 1 84 ? -16.443 -7.666 21.818 1.00 40.97 84 CYS A C 1
ATOM 662 O O . CYS A 1 84 ? -17.193 -8.026 22.718 1.00 40.97 84 CYS A O 1
ATOM 664 N N . LEU A 1 85 ? -16.830 -6.791 20.881 1.00 46.53 85 LEU A N 1
ATOM 665 C CA . LEU A 1 85 ? -18.163 -6.162 20.833 1.00 46.53 85 LEU A CA 1
ATOM 666 C C . LEU A 1 85 ? -19.191 -6.913 19.961 1.00 46.53 85 LEU A C 1
ATOM 668 O O . LEU A 1 85 ? -20.376 -6.592 19.993 1.00 46.53 85 LEU A O 1
ATOM 672 N N . GLY A 1 86 ? -18.764 -7.916 19.190 1.00 43.41 86 GLY A N 1
ATOM 673 C CA . GLY A 1 86 ? -19.579 -8.602 18.180 1.00 43.41 86 GLY A CA 1
ATOM 674 C C . GLY A 1 86 ? -20.126 -9.978 18.566 1.00 43.41 86 GLY A C 1
ATOM 675 O O . GLY A 1 86 ? -20.572 -10.703 17.680 1.00 43.41 86 GLY A O 1
ATOM 676 N N . LYS A 1 87 ? -20.110 -10.380 19.845 1.00 45.34 87 LYS A N 1
ATOM 677 C CA . LYS A 1 87 ? -20.669 -11.676 20.276 1.00 45.34 87 LYS A CA 1
ATOM 678 C C . LYS A 1 87 ? -22.125 -11.559 20.736 1.00 45.34 87 LYS A C 1
ATOM 680 O O . LYS A 1 87 ? -22.436 -11.766 21.902 1.00 45.34 87 LYS A O 1
ATOM 685 N N . LYS A 1 88 ? -23.005 -11.219 19.790 1.00 42.66 88 LYS A N 1
ATOM 686 C CA . LYS A 1 88 ? -24.407 -11.672 19.725 1.00 42.66 88 LYS A CA 1
ATOM 687 C C . LYS A 1 88 ? -25.033 -11.186 18.417 1.00 42.66 88 LYS A C 1
ATOM 689 O O . LYS A 1 88 ? -25.522 -10.066 18.317 1.00 42.66 88 LYS A O 1
ATOM 694 N N . ARG A 1 89 ? -25.007 -12.037 17.401 1.00 38.94 89 ARG A N 1
ATOM 695 C CA . ARG A 1 89 ? -26.077 -12.100 16.408 1.00 38.94 89 ARG A CA 1
ATOM 696 C C . ARG A 1 89 ? -26.269 -13.574 16.107 1.00 38.94 89 ARG A C 1
ATOM 698 O O . ARG A 1 89 ? -25.467 -14.165 15.394 1.00 38.94 89 ARG A O 1
ATOM 705 N N . ASP A 1 90 ? -27.257 -14.134 16.793 1.00 39.25 90 ASP A N 1
ATOM 706 C CA . ASP A 1 90 ? -27.851 -15.424 16.485 1.00 39.25 90 ASP A CA 1
ATOM 707 C C . ASP A 1 90 ? -28.336 -15.402 15.029 1.00 39.25 90 ASP A C 1
ATOM 709 O O . ASP A 1 90 ? -29.074 -14.495 14.630 1.00 39.25 90 ASP A O 1
ATOM 713 N N . LEU A 1 91 ? -27.890 -16.389 14.258 1.00 36.38 91 LEU A N 1
ATOM 714 C CA . LEU A 1 91 ? -28.617 -16.967 13.135 1.00 36.38 91 LEU A CA 1
ATOM 715 C C . LEU A 1 91 ? -28.287 -18.457 13.088 1.00 36.38 91 LEU A C 1
ATOM 717 O O . LEU A 1 91 ? -27.080 -18.778 13.199 1.00 36.38 91 LEU A O 1
#

Radius of gyration: 22.15 Å; chains: 1; bounding box: 61×30×52 Å

pLDDT: mean 70.38, std 15.2, range [36.38, 88.81]

Foldseek 3Di:
DVVVVVVVVVVVVVVVVVPFDDQDFPDKDKDFDPVDDVVVCVVCVVVQKDWPDWDWDQDPVDNDITIIIIITHRDRPVVVVCVVVVPDDDD

Sequence (91 aa):
MVTLWRALALLAALHACVALPEPVYHDQFAVHVPAGPHHVDDIARRHGFVNHGQIQIKNIFDNNKKVIWPVSKLTCVVPQALRCLGKKRDL

Secondary structure (DSSP, 8-state):
-HHHHHHHHHHHHHHHHHTSPP-EEEEEEEE--TT-HHHHHHHHHHHTEEE---EEEE-SS--PEEEEEEEEEEE-SHHHHHHHH------

Organism: Spodoptera exigua (NCBI:txid7107)

InterPro domains:
  IPR032815 Peptidase S8, pro-domain [PF16470] (28-56)
  IPR038466 Peptidase S8, pro-domain superfamily [G3DSA:3.30.70.850] (20-69)